Protein AF-A0A8T6M7L7-F1 (afdb_monomer_lite)

pLDDT: mean 71.02, std 19.36, range [34.69, 91.62]

Foldseek 3Di:
DPDFAAAPPPSPHTFPDADPVVRGTHNPVVVVVVVVVVVCVVVPDDDPDDDDPDD

Radius of gyration: 13.23 Å; chains: 1; bounding box: 35×28×30 Å

Structure (mmCIF, N/CA/C/O backbone):
data_AF-A0A8T6M7L7-F1
#
_entry.id   AF-A0A8T6M7L7-F1
#
loop_
_atom_site.group_PDB
_atom_site.id
_atom_site.type_symbol
_atom_site.label_atom_id
_atom_site.label_alt_id
_atom_site.label_comp_id
_atom_site.label_asym_id
_atom_site.label_entity_id
_atom_site.label_seq_id
_atom_site.pdbx_PDB_ins_code
_atom_site.Cartn_x
_atom_site.Cartn_y
_atom_site.Cartn_z
_atom_site.occupancy
_atom_site.B_iso_or_equiv
_atom_site.auth_seq_id
_atom_site.auth_comp_id
_atom_site.auth_asym_id
_atom_site.auth_atom_id
_atom_site.pdbx_PDB_model_num
ATOM 1 N N . MET A 1 1 ? -19.410 13.767 -1.925 1.00 45.00 1 MET A N 1
ATOM 2 C CA . MET A 1 1 ? -17.989 13.967 -2.284 1.00 45.00 1 MET A CA 1
ATOM 3 C C . MET A 1 1 ? -17.232 12.709 -1.904 1.00 45.00 1 MET A C 1
ATOM 5 O O . MET A 1 1 ? -17.002 12.483 -0.720 1.00 45.00 1 MET A O 1
ATOM 9 N N . GLU A 1 2 ? -16.914 11.854 -2.870 1.00 55.69 2 GLU A N 1
ATOM 10 C CA . GLU A 1 2 ? -16.023 10.718 -2.624 1.00 55.69 2 GLU A CA 1
ATOM 11 C C . GLU A 1 2 ? -14.601 11.256 -2.446 1.00 55.69 2 GLU A C 1
ATOM 13 O O . GLU A 1 2 ? -14.074 11.959 -3.307 1.00 55.69 2 GLU A O 1
ATOM 18 N N . LYS A 1 3 ? -13.998 11.010 -1.279 1.00 66.25 3 LYS A N 1
ATOM 19 C CA . LYS A 1 3 ? -12.597 11.365 -1.040 1.00 66.25 3 LYS A CA 1
ATOM 20 C C . LYS A 1 3 ? -11.735 10.417 -1.866 1.00 66.25 3 LYS A C 1
ATOM 22 O O . LYS A 1 3 ? -11.565 9.265 -1.467 1.00 66.25 3 LYS A O 1
ATOM 27 N N . ILE A 1 4 ? -11.200 10.907 -2.983 1.00 70.62 4 ILE A N 1
ATOM 28 C CA . ILE A 1 4 ? -10.208 10.188 -3.787 1.00 70.62 4 ILE A CA 1
ATOM 29 C C . ILE A 1 4 ? -9.021 9.885 -2.871 1.00 70.62 4 ILE A C 1
ATOM 31 O O . ILE A 1 4 ? -8.375 10.791 -2.340 1.00 70.62 4 ILE A O 1
ATOM 35 N N . LYS A 1 5 ? -8.774 8.601 -2.611 1.00 82.69 5 LYS A N 1
ATOM 36 C CA . LYS A 1 5 ? -7.619 8.173 -1.821 1.00 82.69 5 LYS A CA 1
ATOM 37 C C . LYS A 1 5 ? -6.434 8.100 -2.764 1.00 82.69 5 LYS A C 1
ATOM 39 O O . LYS A 1 5 ? -6.515 7.428 -3.780 1.00 82.69 5 LYS A O 1
ATOM 44 N N . ILE A 1 6 ? -5.340 8.771 -2.431 1.00 88.88 6 ILE A N 1
ATOM 45 C CA . ILE A 1 6 ? -4.102 8.731 -3.218 1.00 88.88 6 ILE A CA 1
ATOM 46 C C . ILE A 1 6 ? -3.170 7.665 -2.630 1.00 88.88 6 ILE A C 1
ATOM 48 O O . ILE A 1 6 ? -3.202 7.390 -1.427 1.00 88.88 6 ILE A O 1
ATOM 52 N N . CYS A 1 7 ? -2.374 7.019 -3.483 1.00 90.69 7 CYS A N 1
ATOM 53 C CA . CYS A 1 7 ? -1.367 6.044 -3.084 1.00 90.69 7 CYS A CA 1
ATOM 54 C C . CYS A 1 7 ? -0.385 6.652 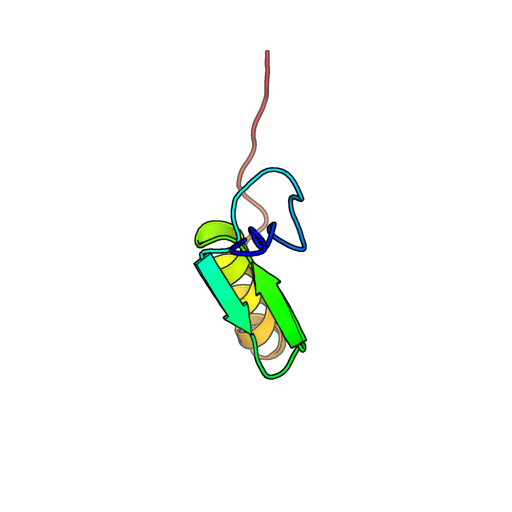-2.076 1.00 90.69 7 CYS A C 1
ATOM 56 O O . CYS A 1 7 ? 0.269 7.646 -2.369 1.00 90.69 7 CYS A O 1
ATOM 58 N N . ALA A 1 8 ? -0.228 6.013 -0.919 1.00 85.62 8 ALA A N 1
ATOM 59 C CA . ALA A 1 8 ? 0.621 6.483 0.172 1.00 85.62 8 ALA A CA 1
ATOM 60 C C . ALA A 1 8 ? 2.134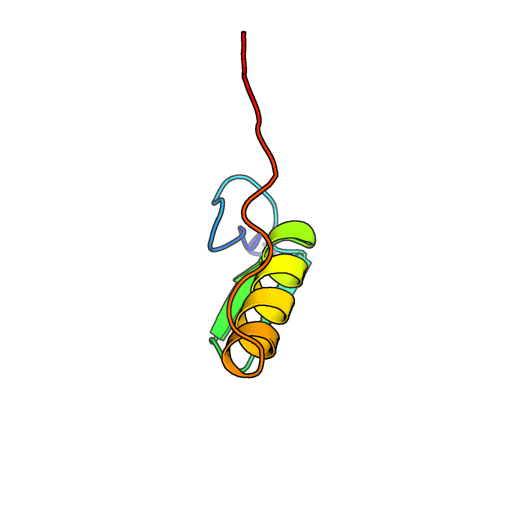 6.371 -0.097 1.00 85.62 8 ALA A C 1
ATOM 62 O O . ALA A 1 8 ? 2.910 6.877 0.706 1.00 85.62 8 ALA A O 1
ATOM 63 N N . GLU A 1 9 ? 2.550 5.694 -1.174 1.00 86.12 9 GLU A N 1
ATOM 64 C CA . GLU A 1 9 ? 3.968 5.540 -1.544 1.00 86.12 9 GLU A CA 1
ATOM 65 C C . GLU A 1 9 ? 4.359 6.511 -2.652 1.00 86.12 9 GLU A C 1
ATOM 67 O O . GLU A 1 9 ? 5.244 7.336 -2.468 1.00 86.12 9 GLU A O 1
ATOM 72 N N . CYS A 1 10 ? 3.689 6.438 -3.805 1.00 85.69 10 CYS A N 1
ATOM 73 C CA . CYS A 1 10 ? 4.063 7.264 -4.949 1.00 85.69 10 CYS A CA 1
ATOM 74 C C . CYS A 1 10 ? 3.390 8.638 -4.964 1.00 85.69 10 CYS A C 1
ATOM 76 O O . CYS A 1 10 ? 3.833 9.490 -5.723 1.00 85.69 10 CYS A O 1
ATOM 78 N N . LEU A 1 11 ? 2.308 8.842 -4.197 1.00 87.88 11 LEU A N 1
ATOM 79 C CA . LEU A 1 11 ? 1.515 10.083 -4.122 1.00 87.88 11 LEU A CA 1
ATOM 80 C C . LEU A 1 11 ? 1.005 10.639 -5.471 1.00 87.88 11 LEU A C 1
ATOM 82 O O . LEU A 1 11 ? 0.407 11.707 -5.506 1.00 87.88 11 LEU A O 1
ATOM 86 N N . ASN A 1 12 ? 1.182 9.890 -6.561 1.00 84.44 12 ASN A N 1
ATOM 87 C CA . ASN A 1 12 ? 0.911 10.314 -7.938 1.00 84.44 12 ASN A CA 1
ATOM 88 C C . ASN A 1 12 ? -0.207 9.506 -8.610 1.00 84.44 12 ASN A C 1
ATOM 90 O O . ASN A 1 12 ? -0.634 9.836 -9.710 1.00 84.44 12 ASN A O 1
ATOM 94 N N . ALA A 1 13 ? -0.667 8.430 -7.969 1.00 88.31 13 ALA A N 1
ATOM 95 C CA . ALA A 1 13 ? -1.699 7.547 -8.496 1.00 88.31 13 ALA A CA 1
ATOM 96 C C . ALA A 1 13 ? -2.834 7.373 -7.488 1.00 88.31 13 ALA A C 1
ATOM 98 O O . ALA A 1 13 ? -2.616 7.420 -6.273 1.00 88.31 13 ALA A O 1
ATOM 99 N N . GLU A 1 14 ? -4.037 7.112 -7.991 1.00 91.31 14 GLU A N 1
ATOM 100 C CA . GLU A 1 14 ? -5.178 6.767 -7.151 1.00 91.31 14 GLU A CA 1
ATOM 101 C C . GLU A 1 14 ? -4.930 5.438 -6.424 1.00 91.31 14 GLU A C 1
ATOM 103 O O . GLU A 1 14 ? -4.439 4.451 -6.985 1.00 91.31 14 GLU A O 1
ATOM 108 N N . ALA A 1 15 ? -5.238 5.421 -5.132 1.00 90.25 15 ALA A N 1
ATOM 109 C CA . ALA A 1 15 ? -5.161 4.227 -4.324 1.00 90.25 15 ALA A CA 1
ATOM 110 C C . ALA A 1 15 ? -6.385 3.349 -4.568 1.00 90.25 15 ALA A C 1
ATOM 112 O O . ALA A 1 15 ? -7.458 3.569 -4.009 1.00 90.25 15 ALA A O 1
ATOM 113 N N . THR A 1 16 ? -6.178 2.291 -5.340 1.00 89.75 16 THR A N 1
ATOM 114 C CA . THR A 1 16 ? -7.199 1.285 -5.635 1.00 89.75 16 THR A CA 1
ATOM 115 C C . THR A 1 16 ? -7.321 0.233 -4.531 1.00 89.75 16 THR A C 1
ATOM 117 O O . THR A 1 16 ? -8.345 -0.441 -4.419 1.00 89.75 16 THR A O 1
ATOM 120 N N . LYS A 1 17 ? -6.292 0.069 -3.684 1.00 86.31 17 LYS A N 1
ATOM 121 C CA . LYS A 1 17 ? -6.231 -0.988 -2.660 1.00 86.31 17 LYS A CA 1
ATOM 122 C C . LYS A 1 17 ? -5.729 -0.466 -1.322 1.00 86.31 17 LYS A C 1
ATOM 124 O O . LYS A 1 17 ? -4.838 0.367 -1.260 1.00 86.31 17 LYS A O 1
ATOM 129 N N . CYS A 1 18 ? -6.244 -1.008 -0.220 1.00 88.56 18 CYS A N 1
ATOM 130 C CA . CYS A 1 18 ? -5.807 -0.629 1.126 1.00 88.56 18 CYS A CA 1
ATOM 131 C C . CYS A 1 18 ? -5.335 -1.840 1.935 1.00 88.56 18 CYS A C 1
ATOM 133 O O . CYS A 1 18 ? -6.042 -2.839 2.071 1.00 88.56 18 CYS A O 1
ATOM 135 N N . CYS A 1 19 ? -4.140 -1.745 2.519 1.00 85.25 19 CYS A N 1
ATOM 136 C CA . CYS A 1 19 ? -3.607 -2.752 3.426 1.00 85.25 19 CYS A CA 1
ATOM 137 C C . CYS A 1 19 ? -4.108 -2.475 4.846 1.00 85.25 19 CYS A C 1
ATOM 139 O O . CYS A 1 19 ? -3.563 -1.621 5.546 1.00 85.25 19 CYS A O 1
ATOM 141 N N . LYS A 1 20 ? -5.111 -3.234 5.308 1.00 84.56 20 LYS A N 1
ATOM 142 C CA . LYS A 1 20 ? -5.684 -3.088 6.663 1.00 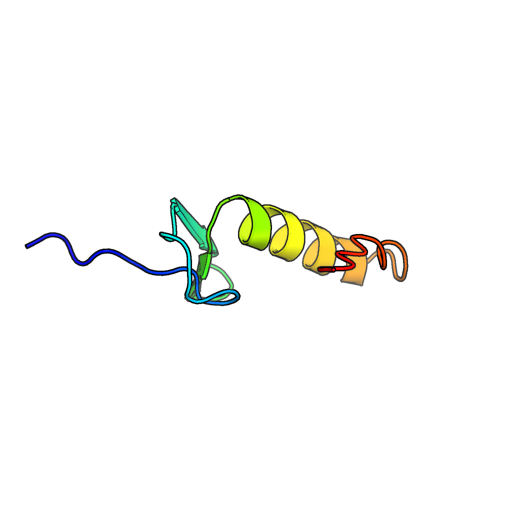84.56 20 LYS A CA 1
ATOM 143 C C . LYS A 1 20 ? -4.639 -3.216 7.781 1.00 84.56 20 LYS A C 1
ATOM 145 O O . LYS A 1 20 ? -4.725 -2.514 8.775 1.00 84.56 20 LYS A O 1
ATOM 150 N N . LYS A 1 21 ? -3.612 -4.058 7.595 1.00 82.75 21 LYS A N 1
ATOM 151 C CA . LYS A 1 21 ? -2.524 -4.244 8.577 1.00 82.75 21 LYS A CA 1
ATOM 152 C C . LYS A 1 21 ? -1.612 -3.021 8.718 1.00 82.75 21 LYS A C 1
ATOM 154 O O . LYS A 1 21 ? -1.046 -2.814 9.780 1.00 82.75 21 LYS A O 1
ATOM 159 N N . CYS A 1 22 ? -1.419 -2.260 7.642 1.00 82.75 22 CYS A N 1
ATOM 160 C CA . CYS A 1 22 ? -0.629 -1.025 7.660 1.00 82.75 22 CYS A CA 1
ATOM 161 C C . CYS A 1 22 ? -1.481 0.231 7.808 1.00 82.75 22 CYS A C 1
ATOM 163 O O . CYS A 1 22 ? -0.917 1.306 7.964 1.00 82.75 22 CYS A O 1
ATOM 165 N N . ASN A 1 23 ? -2.804 0.093 7.708 1.00 85.88 23 ASN A N 1
ATOM 166 C CA . ASN A 1 23 ? -3.757 1.191 7.618 1.00 85.88 23 ASN A CA 1
ATOM 167 C C . ASN A 1 23 ? -3.373 2.239 6.552 1.00 85.88 23 ASN A C 1
ATOM 169 O O . ASN A 1 23 ? -3.534 3.440 6.744 1.00 85.88 23 ASN A O 1
ATOM 1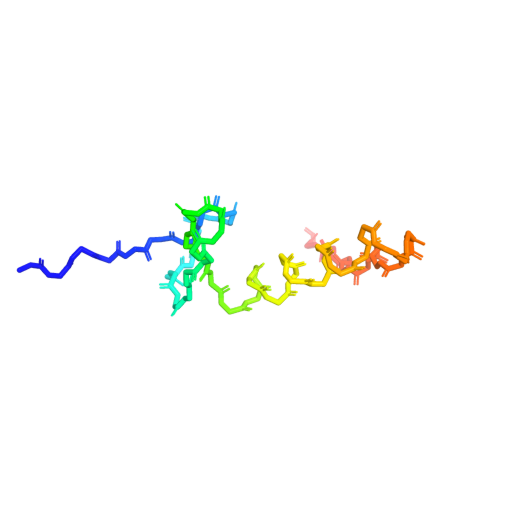73 N N . LYS A 1 24 ? -2.821 1.764 5.429 1.00 86.50 24 LYS A N 1
ATOM 174 C CA . LYS A 1 24 ? -2.352 2.582 4.303 1.00 86.50 24 LYS A CA 1
ATOM 175 C C . LYS A 1 24 ? -2.992 2.107 3.004 1.00 86.50 24 LYS A C 1
ATOM 177 O O . LYS A 1 24 ? -3.232 0.907 2.835 1.00 86.50 24 LYS A O 1
ATOM 182 N N . CYS A 1 25 ? -3.261 3.047 2.105 1.00 89.00 25 CYS A N 1
ATOM 183 C CA . CYS A 1 25 ? -3.815 2.780 0.783 1.00 89.00 25 CYS A CA 1
ATOM 184 C C . CYS A 1 25 ? -2.753 3.007 -0.295 1.00 89.00 25 CYS A C 1
ATOM 186 O O . CYS A 1 25 ? -1.935 3.911 -0.185 1.00 89.00 25 CYS A O 1
ATOM 188 N N . TYR A 1 26 ? -2.751 2.153 -1.307 1.00 88.31 26 TYR A N 1
ATOM 189 C CA . TYR A 1 26 ? -1.734 2.031 -2.338 1.00 88.31 26 TYR A CA 1
ATOM 190 C C . TYR A 1 26 ? -2.418 1.889 -3.701 1.00 88.31 26 TYR A C 1
ATOM 192 O O . TYR A 1 26 ? -3.528 1.357 -3.792 1.00 88.31 26 TYR A O 1
ATOM 200 N N . CYS A 1 27 ? -1.750 2.328 -4.765 1.00 91.62 27 CYS A N 1
ATOM 201 C CA . CYS A 1 27 ? -2.118 1.927 -6.120 1.00 91.62 27 CYS A CA 1
ATOM 202 C C . CYS A 1 27 ? -1.784 0.442 -6.341 1.00 91.62 27 CYS A C 1
ATOM 204 O O . CYS A 1 27 ? -1.064 -0.169 -5.546 1.00 91.62 27 CYS A O 1
ATOM 206 N N . ASP A 1 28 ? -2.282 -0.151 -7.425 1.00 87.50 28 ASP A N 1
ATOM 207 C CA . ASP A 1 28 ? -2.086 -1.577 -7.706 1.00 87.50 28 ASP A CA 1
ATOM 208 C C . ASP A 1 28 ? -0.617 -2.008 -7.746 1.00 87.50 28 ASP A C 1
ATOM 210 O O . ASP A 1 28 ? -0.275 -3.078 -7.239 1.00 87.50 28 ASP A O 1
ATOM 214 N N . GLU A 1 29 ? 0.254 -1.176 -8.310 1.00 87.06 29 GLU A N 1
ATOM 215 C CA . GLU A 1 29 ? 1.687 -1.452 -8.396 1.00 87.06 29 GLU A CA 1
ATOM 216 C C . GLU A 1 29 ? 2.360 -1.401 -7.021 1.00 87.06 29 GLU A C 1
ATOM 218 O O . GLU A 1 29 ? 2.940 -2.397 -6.580 1.00 87.06 29 GLU A O 1
ATOM 223 N N . CYS A 1 30 ? 2.206 -0.290 -6.293 1.00 87.06 30 CYS A N 1
ATOM 224 C CA . CYS A 1 30 ? 2.758 -0.154 -4.946 1.00 87.06 30 CYS A CA 1
ATOM 225 C C . CYS A 1 30 ? 2.181 -1.202 -3.988 1.00 87.06 30 CYS A C 1
ATOM 227 O O . CYS A 1 30 ? 2.886 -1.661 -3.097 1.00 87.06 30 CYS A O 1
ATOM 229 N N . MET A 1 31 ? 0.931 -1.638 -4.177 1.00 87.44 31 MET A N 1
ATOM 230 C CA . MET A 1 31 ? 0.336 -2.710 -3.380 1.00 87.44 31 MET A CA 1
ATOM 231 C C . MET A 1 31 ? 0.988 -4.067 -3.673 1.00 87.44 31 MET A C 1
ATOM 233 O O . MET A 1 31 ? 1.257 -4.829 -2.742 1.00 87.44 31 MET A O 1
ATOM 237 N N . ARG A 1 32 ? 1.280 -4.381 -4.945 1.00 86.06 32 ARG A N 1
ATOM 238 C CA . ARG A 1 32 ? 2.031 -5.597 -5.308 1.00 86.06 32 ARG A CA 1
ATOM 239 C C . ARG A 1 32 ? 3.425 -5.584 -4.691 1.00 86.06 32 ARG A C 1
ATOM 241 O O . ARG A 1 32 ? 3.810 -6.582 -4.087 1.00 86.06 32 ARG A O 1
ATOM 248 N N . LEU A 1 33 ? 4.137 -4.460 -4.781 1.00 84.88 33 LEU A N 1
ATOM 249 C CA . LEU A 1 33 ? 5.453 -4.294 -4.159 1.00 84.88 33 LEU A CA 1
ATOM 250 C C . LEU A 1 33 ? 5.365 -4.398 -2.634 1.00 84.88 33 LEU A C 1
ATOM 252 O O . LEU A 1 33 ? 6.122 -5.151 -2.037 1.00 84.88 33 LEU A O 1
ATOM 256 N N . HIS A 1 34 ? 4.377 -3.758 -2.007 1.00 84.12 34 HIS A N 1
ATOM 257 C CA . HIS A 1 34 ? 4.138 -3.834 -0.566 1.00 84.12 34 HIS A CA 1
ATOM 258 C C . HIS A 1 34 ? 3.949 -5.278 -0.081 1.00 84.12 34 HIS A C 1
ATOM 260 O O . HIS A 1 34 ? 4.526 -5.686 0.930 1.00 84.12 34 HIS A O 1
ATOM 266 N N . TYR A 1 35 ? 3.147 -6.077 -0.791 1.00 80.38 35 TYR A N 1
ATOM 267 C CA . TYR A 1 35 ? 2.984 -7.492 -0.462 1.00 80.38 35 TYR A CA 1
ATOM 268 C C . TYR A 1 35 ? 4.246 -8.302 -0.746 1.00 80.38 35 TYR A C 1
ATOM 270 O O . TYR A 1 35 ? 4.619 -9.130 0.087 1.00 80.38 35 TYR A O 1
ATOM 278 N N . ALA A 1 36 ? 4.923 -8.044 -1.865 1.00 79.00 36 ALA A N 1
ATOM 279 C CA . ALA A 1 36 ? 6.172 -8.709 -2.211 1.00 79.00 36 ALA A CA 1
ATOM 280 C C . ALA A 1 36 ? 7.260 -8.436 -1.162 1.00 79.00 36 ALA A C 1
ATOM 282 O O . ALA A 1 36 ? 7.862 -9.382 -0.669 1.00 79.00 36 ALA A O 1
ATOM 283 N N . GLU A 1 37 ? 7.452 -7.189 -0.727 1.00 70.75 37 GLU A N 1
ATOM 284 C CA . GLU A 1 37 ? 8.397 -6.797 0.325 1.00 70.75 37 GLU A CA 1
ATOM 285 C C . GLU A 1 37 ? 8.050 -7.415 1.682 1.00 70.75 37 GLU A C 1
ATOM 287 O O . GLU A 1 37 ? 8.927 -7.900 2.403 1.00 70.75 37 GLU A O 1
ATOM 292 N N . LYS A 1 38 ? 6.761 -7.458 2.041 1.00 64.38 38 LYS A N 1
ATOM 293 C CA . LYS A 1 38 ? 6.322 -8.093 3.290 1.00 64.38 38 LYS A CA 1
ATOM 294 C C . LYS A 1 38 ? 6.483 -9.608 3.286 1.00 64.38 38 LYS A C 1
ATOM 296 O O . LYS A 1 38 ? 6.805 -10.168 4.333 1.00 64.38 38 LYS A O 1
ATOM 301 N N . HIS A 1 39 ? 6.304 -10.263 2.143 1.00 53.81 39 HIS A N 1
ATOM 302 C CA . HIS A 1 39 ? 6.640 -11.678 1.977 1.00 53.81 39 HIS A CA 1
ATOM 303 C C . HIS A 1 39 ? 8.161 -11.894 1.914 1.00 53.81 39 HIS A C 1
ATOM 305 O O . HIS A 1 39 ? 8.670 -12.858 2.481 1.00 53.81 39 HIS A O 1
ATOM 311 N N . MET A 1 40 ? 8.907 -10.947 1.343 1.00 46.31 40 MET A N 1
ATOM 312 C CA . MET A 1 40 ? 10.372 -10.942 1.279 1.00 46.31 40 MET A CA 1
ATOM 313 C C . MET A 1 40 ? 11.043 -10.669 2.628 1.00 46.31 40 MET A C 1
ATOM 315 O O . MET A 1 40 ? 12.202 -11.033 2.790 1.00 46.31 40 MET A O 1
ATOM 319 N N . LYS A 1 41 ? 10.352 -10.157 3.657 1.00 46.31 41 LYS A N 1
ATOM 320 C CA . LYS A 1 41 ? 10.885 -10.213 5.035 1.00 46.31 41 LYS A CA 1
ATOM 321 C C . LYS A 1 41 ? 11.041 -11.646 5.564 1.00 46.31 41 LYS A C 1
ATOM 323 O O . LYS A 1 41 ? 11.786 -11.840 6.518 1.00 46.31 41 LYS A O 1
ATOM 328 N N . LYS A 1 42 ? 10.415 -12.648 4.931 1.00 48.16 42 LYS A N 1
ATOM 329 C CA . LYS A 1 42 ? 10.727 -14.070 5.151 1.00 48.16 42 LYS A CA 1
ATOM 330 C C . LYS A 1 42 ? 11.724 -14.648 4.129 1.00 48.16 42 LYS A C 1
ATOM 332 O O . LYS A 1 42 ? 12.153 -15.775 4.322 1.00 48.16 42 LYS A O 1
ATOM 337 N N . HIS A 1 43 ? 12.113 -13.910 3.081 1.00 39.59 43 HIS A N 1
ATOM 338 C CA . HIS A 1 43 ? 12.879 -14.429 1.931 1.00 39.59 43 HIS A CA 1
ATOM 339 C C . HIS A 1 43 ? 13.894 -13.421 1.333 1.00 39.59 43 HIS A C 1
ATOM 341 O O . HIS A 1 43 ? 14.090 -13.386 0.124 1.00 39.59 43 HIS A O 1
ATOM 347 N N . LEU A 1 44 ? 14.505 -12.586 2.186 1.00 44.84 44 LEU A N 1
ATOM 348 C CA . LEU A 1 44 ? 15.528 -11.557 1.911 1.00 44.84 44 LEU A CA 1
ATOM 349 C C . LEU A 1 44 ? 16.161 -11.570 0.500 1.00 44.84 44 LEU A C 1
ATOM 351 O O . LEU A 1 44 ? 16.812 -12.537 0.116 1.00 44.84 44 LEU A O 1
ATOM 355 N N . LYS A 1 45 ? 16.133 -10.398 -0.156 1.00 46.22 45 LYS A N 1
ATOM 356 C CA . LYS A 1 45 ? 16.899 -10.015 -1.364 1.00 46.22 45 LYS A CA 1
ATOM 357 C C . LYS A 1 45 ? 16.481 -10.697 -2.672 1.00 46.22 45 LYS A C 1
ATOM 359 O O . LYS A 1 45 ? 17.002 -11.746 -3.023 1.00 46.22 45 LYS A O 1
ATOM 364 N N . LYS A 1 46 ? 15.659 -9.990 -3.450 1.00 44.09 46 LYS A N 1
ATOM 365 C CA . LYS A 1 46 ? 15.599 -9.920 -4.931 1.00 44.09 46 LYS A CA 1
ATOM 366 C C . LYS A 1 46 ? 14.246 -9.262 -5.197 1.00 44.09 46 LYS A C 1
ATOM 368 O O . LYS A 1 46 ? 13.227 -9.911 -5.052 1.00 44.09 46 LYS A O 1
ATOM 373 N N . LEU A 1 47 ? 14.151 -7.942 -5.308 1.00 42.62 47 LEU A N 1
ATOM 374 C CA . LEU A 1 47 ? 14.167 -7.262 -6.601 1.00 42.62 47 LEU A CA 1
ATOM 375 C C . LEU A 1 47 ? 14.504 -5.770 -6.381 1.00 42.62 47 LEU A C 1
ATOM 377 O O . LEU A 1 47 ? 13.627 -4.921 -6.284 1.00 42.62 47 LEU A O 1
ATOM 381 N N . ARG A 1 48 ? 15.800 -5.437 -6.350 1.00 47.97 48 ARG A N 1
ATOM 382 C CA . ARG A 1 48 ? 16.259 -4.275 -7.127 1.00 47.97 48 ARG A CA 1
ATOM 383 C C . ARG A 1 48 ? 16.010 -4.675 -8.5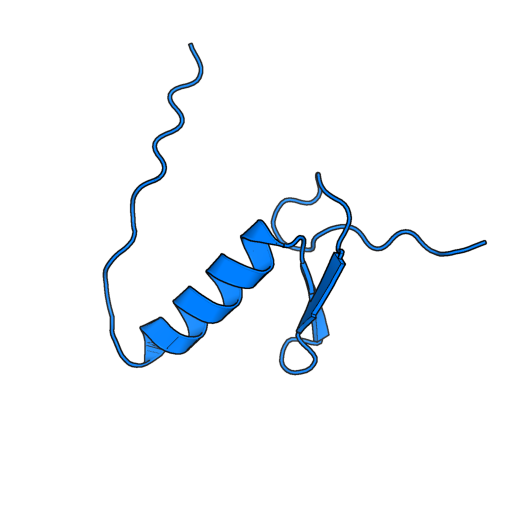79 1.00 47.97 48 ARG A C 1
ATOM 385 O O . ARG A 1 48 ? 16.582 -5.691 -8.950 1.00 47.97 48 ARG A O 1
ATOM 392 N N . MET A 1 49 ? 15.173 -3.959 -9.332 1.00 50.00 49 MET A N 1
ATOM 393 C CA . MET A 1 49 ? 15.232 -3.799 -10.803 1.00 50.00 49 MET A CA 1
ATOM 394 C C . MET A 1 49 ? 13.868 -3.367 -11.359 1.00 50.00 49 MET A C 1
ATOM 396 O O . MET A 1 49 ? 13.148 -4.164 -11.944 1.00 50.00 49 MET A O 1
ATOM 400 N N . TYR A 1 50 ? 13.560 -2.079 -11.251 1.00 42.88 50 TYR A N 1
ATOM 401 C CA . TYR A 1 50 ? 13.113 -1.347 -12.433 1.00 42.88 50 TYR A CA 1
ATOM 402 C C . TYR A 1 50 ? 13.984 -0.097 -12.520 1.00 42.88 50 TYR A C 1
ATOM 404 O O . TYR A 1 50 ? 13.743 0.909 -11.861 1.00 42.88 50 TYR A O 1
ATOM 412 N N . ASN A 1 51 ? 15.077 -0.231 -13.277 1.00 47.94 51 ASN A N 1
ATOM 413 C CA . ASN A 1 51 ? 15.724 0.902 -13.923 1.00 47.94 51 ASN A CA 1
ATOM 414 C C . ASN A 1 51 ? 14.646 1.666 -14.698 1.00 47.94 51 ASN A C 1
ATOM 416 O O . ASN A 1 51 ? 14.101 1.113 -15.651 1.00 47.94 51 ASN A O 1
ATOM 420 N N . LEU A 1 52 ? 14.388 2.921 -14.345 1.00 40.53 52 LEU A N 1
ATOM 421 C CA . LEU A 1 52 ? 13.926 3.896 -15.323 1.00 40.53 52 LEU A CA 1
ATOM 422 C C . LEU A 1 52 ? 15.029 4.946 -15.446 1.00 40.53 52 LEU A C 1
ATOM 424 O O . LEU A 1 52 ? 15.081 5.919 -14.700 1.00 40.53 52 LEU A O 1
ATOM 428 N N . ASN A 1 53 ? 15.947 4.685 -16.378 1.00 42.25 53 ASN A N 1
ATOM 429 C CA . ASN A 1 53 ? 16.613 5.764 -17.093 1.00 42.25 53 ASN A CA 1
ATOM 430 C C . ASN A 1 53 ? 15.497 6.582 -17.760 1.00 42.25 53 ASN A C 1
ATOM 432 O O . ASN A 1 53 ? 14.828 6.073 -18.660 1.00 42.25 53 ASN A O 1
ATOM 436 N N . LEU A 1 54 ? 15.258 7.800 -17.279 1.00 34.69 54 LEU A N 1
ATOM 437 C CA . LEU A 1 54 ? 14.610 8.844 -18.072 1.00 34.69 54 LEU A CA 1
ATOM 438 C C . LEU A 1 54 ? 15.735 9.651 -18.756 1.00 34.69 54 LEU A C 1
ATOM 440 O O . LEU A 1 54 ? 16.808 9.753 -18.157 1.00 34.69 54 LEU A O 1
ATOM 444 N N . PRO A 1 55 ? 15.520 10.113 -20.001 1.00 48.50 55 PRO A N 1
ATOM 445 C CA . PRO A 1 55 ? 16.561 10.517 -20.950 1.00 4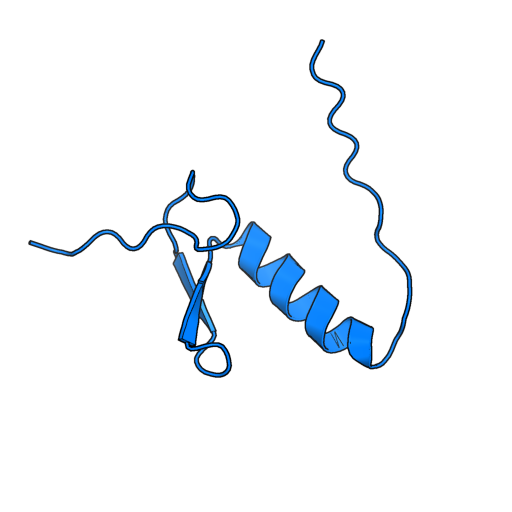8.50 55 PRO A CA 1
ATOM 446 C C . PRO A 1 55 ? 17.376 11.740 -20.524 1.00 48.50 55 PRO A C 1
ATOM 448 O O . PRO A 1 55 ? 16.843 12.582 -19.765 1.00 48.50 55 PRO A O 1
#

Secondary structure (DSSP, 8-state):
----PBPTTTSSSB--EEETTTTEEE-HHHHHHHHHHHHHTTS------------

Sequence (55 aa):
MEKIKICAECLNAEATKCCKKCNKCYCDECMRLHYAEKHMKKHLKKLRMYNLNLP